Protein AF-W7IJ60-F1 (afdb_monomer)

Secondary structure (DSSP, 8-state):
----TTS---EEEEETTEEEEEE--HHHHHHHHHHHHHHHHHHHHHHHH--SPPPPHHHHHHHTT--

Solvent-accessible surface area (backbone atoms only — not comparable to full-atom values): 4284 Å² total; per-residue (Å²): 136,84,88,43,82,83,70,80,51,72,47,77,42,64,58,98,86,39,79,77,49,70,50,64,21,71,68,59,49,54,53,49,53,53,52,48,54,54,49,52,51,52,52,52,53,49,60,70,69,47,88,68,90,82,78,55,72,67,58,54,28,59,72,72,70,72,112

Organism: NCBI:txid909613

InterPro domains:
  IPR006442 Type II toxin-antitoxin system, antitoxin Phd/YefM [PF02604] (2-56)
  IPR036165 YefM-like superfamily [SSF143120] (2-55)

Foldseek 3Di:
DDDQAPDQDKDFDDDPNHTDDIDGHPVVVVVVVVVVVVVVVVVVVVVVVDPDDDDDPVVVCVVVVND

Mean predicted aligned error: 7.52 Å

pLDDT: mean 88.89, std 14.41, range [41.34, 98.62]

Nearest PDB structures (foldseek):
  3die-assembly1_B  TM=5.851E-01  e=2.640E+00  Staphylococcus aureus
  2fel-assembly1_B  TM=3.798E-01  e=7.408E+00  Agrobacterium tumefaciens

Radius of gyration: 19.51 Å; Cα contacts (8 Å, |Δi|>4): 39; chains: 1; bounding box: 38×27×46 Å

Sequence (67 aa):
MAKVEHAHERTILTRHGRPVAAVVSIEDLRRLEVAEDEADLAAAQEALASAEARTSHRDVLAEFGAA

Structure (mm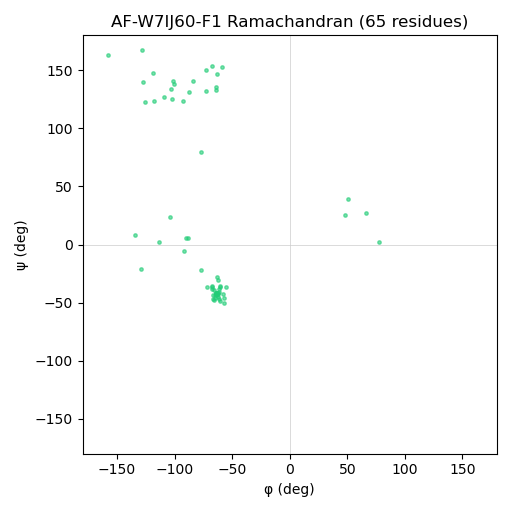CIF, N/CA/C/O backbone):
data_AF-W7IJ60-F1
#
_entry.id   AF-W7IJ60-F1
#
loop_
_atom_site.group_PDB
_atom_site.id
_atom_site.type_symbol
_atom_site.label_atom_id
_atom_site.label_alt_id
_atom_site.label_comp_id
_atom_site.label_asym_id
_atom_site.label_entity_id
_atom_site.label_seq_id
_atom_site.pdbx_PDB_ins_code
_atom_site.Cartn_x
_atom_site.Cartn_y
_atom_site.Cartn_z
_atom_site.occupancy
_atom_site.B_iso_or_equiv
_atom_site.auth_seq_id
_atom_site.auth_comp_id
_atom_site.auth_asym_id
_atom_site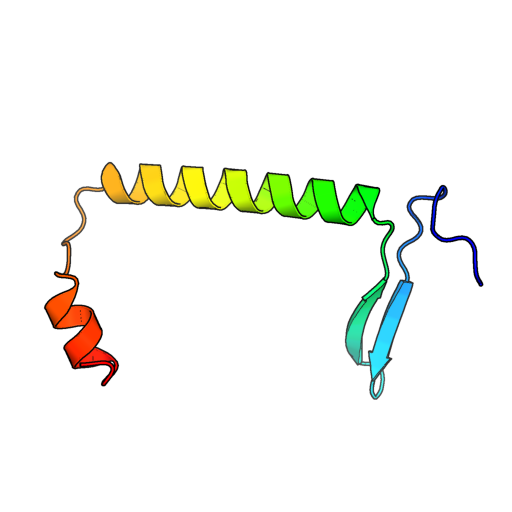.auth_atom_id
_atom_site.pdbx_PDB_model_num
ATOM 1 N N . MET A 1 1 ? -19.527 11.535 18.978 1.00 41.34 1 MET A N 1
ATOM 2 C CA . MET A 1 1 ? -18.429 11.549 17.991 1.00 41.34 1 MET A CA 1
ATOM 3 C C . MET A 1 1 ? -17.137 11.395 18.773 1.00 41.34 1 MET A C 1
ATOM 5 O O . MET A 1 1 ? -16.789 12.299 19.520 1.00 41.34 1 MET A O 1
ATOM 9 N N . ALA A 1 2 ? -16.579 10.181 18.787 1.00 47.78 2 ALA A N 1
ATOM 10 C CA . ALA A 1 2 ? -15.534 9.781 19.728 1.00 47.78 2 ALA A CA 1
ATOM 11 C C . ALA A 1 2 ? -14.137 10.195 19.241 1.00 47.78 2 ALA A C 1
ATOM 13 O O . ALA A 1 2 ? -13.819 10.149 18.058 1.00 47.78 2 ALA A O 1
ATOM 14 N N . LYS A 1 3 ? -13.350 10.640 20.212 1.00 52.66 3 LYS A N 1
ATOM 15 C CA . LYS A 1 3 ? -12.097 11.387 20.153 1.00 52.66 3 LYS A CA 1
ATOM 16 C C . LYS A 1 3 ? -10.910 10.480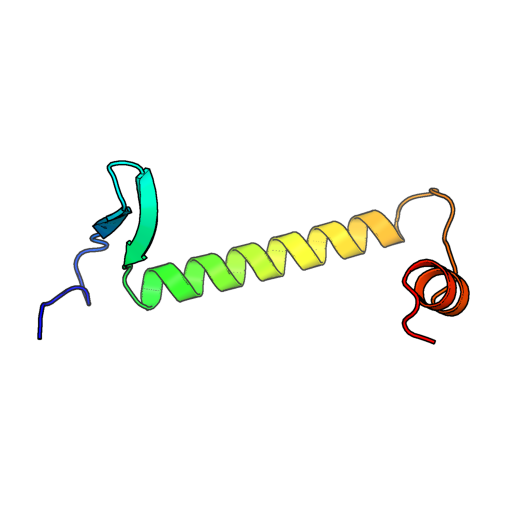 19.780 1.00 52.66 3 LYS A C 1
ATOM 18 O O . LYS A 1 3 ? -10.167 10.085 20.662 1.00 52.66 3 LYS A O 1
ATOM 23 N N . VAL A 1 4 ? -10.729 10.154 18.497 1.00 55.84 4 VAL A N 1
ATOM 24 C CA . VAL A 1 4 ? -9.515 9.453 17.988 1.00 55.84 4 VAL A CA 1
ATOM 25 C C . VAL A 1 4 ? -8.435 10.446 17.516 1.00 55.84 4 VAL A C 1
ATOM 27 O O . VAL A 1 4 ? -7.307 10.076 17.215 1.00 55.84 4 VAL A O 1
ATOM 30 N N . GLU A 1 5 ? -8.747 11.742 17.510 1.00 51.91 5 GLU A N 1
ATOM 31 C CA . GLU A 1 5 ? -7.920 12.776 16.881 1.00 51.91 5 GLU A CA 1
ATOM 32 C C . GLU A 1 5 ? -6.513 12.946 17.489 1.00 51.91 5 GLU A C 1
ATOM 34 O O . GLU A 1 5 ? -5.622 13.378 16.767 1.00 51.91 5 GLU A O 1
ATOM 39 N N . HIS A 1 6 ? -6.268 12.651 18.777 1.00 51.97 6 HIS A N 1
ATOM 40 C CA . HIS A 1 6 ? -5.037 13.116 19.464 1.00 51.97 6 HIS A CA 1
ATOM 41 C C . HIS A 1 6 ? -4.292 12.076 20.326 1.00 51.97 6 HIS A C 1
ATOM 43 O O . HIS A 1 6 ? -3.374 12.453 21.048 1.00 51.97 6 HIS A O 1
ATOM 49 N N . ALA A 1 7 ? -4.659 10.790 20.301 1.00 59.62 7 ALA A N 1
ATOM 50 C CA . ALA A 1 7 ? -4.064 9.790 21.206 1.00 59.62 7 ALA A CA 1
ATOM 51 C C . ALA A 1 7 ? -3.202 8.709 20.519 1.00 59.62 7 ALA A C 1
ATOM 53 O O . ALA A 1 7 ? -2.724 7.807 21.198 1.00 59.62 7 ALA A O 1
ATOM 54 N N . HIS A 1 8 ? -3.013 8.759 19.190 1.00 65.88 8 HIS A N 1
ATOM 55 C CA . HIS A 1 8 ? -2.464 7.636 18.396 1.00 65.88 8 HIS A CA 1
ATOM 56 C C . HIS A 1 8 ? -3.138 6.285 18.714 1.00 65.88 8 HIS A C 1
ATOM 58 O O . HIS A 1 8 ? -2.548 5.217 18.550 1.00 65.88 8 HIS A O 1
ATOM 64 N N . GLU A 1 9 ? -4.380 6.319 19.199 1.00 72.88 9 GLU A N 1
ATOM 65 C CA . GLU A 1 9 ? -5.128 5.117 19.534 1.00 72.88 9 GLU A CA 1
ATOM 66 C C . GLU A 1 9 ? -5.552 4.412 18.246 1.00 72.88 9 GLU A C 1
ATOM 68 O O . GLU A 1 9 ? -6.077 5.028 17.316 1.00 72.88 9 GLU A O 1
ATOM 73 N N . ARG A 1 10 ? -5.316 3.098 18.198 1.00 84.62 10 ARG A N 1
ATOM 74 C CA . ARG A 1 10 ? -5.664 2.237 17.066 1.00 84.62 10 ARG A CA 1
ATOM 75 C C . ARG A 1 10 ? -6.661 1.201 17.544 1.00 84.62 10 ARG A C 1
ATOM 77 O O . ARG A 1 10 ? -6.384 0.456 18.481 1.00 84.62 10 ARG A O 1
ATOM 84 N N . THR A 1 11 ? -7.820 1.152 16.898 1.00 92.06 11 THR A N 1
ATOM 85 C CA . THR A 1 11 ? -8.867 0.177 17.223 1.00 92.06 11 THR A CA 1
ATOM 86 C C . THR A 1 11 ? -8.979 -0.843 16.105 1.00 92.06 11 THR A C 1
ATOM 88 O O . THR A 1 11 ? -9.175 -0.472 14.952 1.00 92.06 11 THR A O 1
ATOM 91 N N . ILE A 1 12 ? -8.900 -2.129 16.444 1.00 94.62 12 ILE A N 1
ATOM 92 C CA . ILE A 1 12 ? -9.080 -3.223 15.489 1.00 94.62 12 ILE A CA 1
ATOM 93 C C . ILE A 1 12 ? -10.545 -3.659 15.480 1.00 94.62 12 ILE A C 1
ATOM 95 O O . ILE A 1 12 ? -11.101 -4.049 16.506 1.00 94.62 12 ILE A O 1
ATOM 99 N N . LEU A 1 13 ? -11.164 -3.627 14.305 1.00 94.94 13 LEU A N 1
ATOM 100 C CA . LEU A 1 13 ? -12.497 -4.164 14.070 1.00 94.94 13 LEU A CA 1
ATOM 101 C C . LEU A 1 13 ? -12.381 -5.645 13.707 1.00 94.94 13 LEU A C 1
ATOM 103 O O . LEU A 1 13 ? -11.591 -6.016 12.836 1.00 94.94 13 LEU A O 1
ATOM 107 N N . THR A 1 14 ? -13.178 -6.496 14.360 1.00 97.25 14 THR A N 1
ATOM 108 C CA . THR A 1 14 ? -13.179 -7.945 14.117 1.00 97.25 14 THR A CA 1
ATOM 109 C C . THR A 1 14 ? -14.534 -8.451 13.622 1.00 97.25 14 THR A C 1
ATOM 111 O O . THR A 1 14 ? -15.586 -7.947 14.008 1.00 97.25 14 THR A O 1
ATOM 114 N N . ARG A 1 15 ? -14.516 -9.487 12.775 1.00 96.25 15 ARG A N 1
ATOM 115 C CA . ARG A 1 15 ? -15.690 -10.241 12.320 1.00 96.25 15 ARG A CA 1
ATOM 116 C C . ARG A 1 15 ? -15.463 -11.725 12.602 1.00 96.25 15 ARG A C 1
ATOM 118 O O . ARG A 1 15 ? -14.476 -12.294 12.146 1.00 96.25 15 ARG A O 1
ATOM 125 N N . HIS A 1 16 ? -16.361 -12.349 13.370 1.00 96.00 16 HIS A N 1
ATOM 126 C CA . HIS A 1 16 ? -16.211 -13.737 13.847 1.00 96.00 16 HIS A CA 1
ATOM 127 C C . HIS A 1 16 ? -14.841 -14.002 14.509 1.00 96.00 16 HIS A C 1
ATOM 129 O O . HIS A 1 16 ? -14.216 -15.033 14.277 1.00 96.00 16 HIS A O 1
ATOM 135 N N . GLY A 1 17 ? -14.345 -13.033 15.288 1.00 95.12 17 GLY A N 1
ATOM 136 C CA . GLY A 1 17 ? -13.050 -13.117 15.970 1.00 95.12 17 GLY A CA 1
ATOM 137 C C . GLY A 1 17 ? -11.823 -12.879 15.082 1.00 95.12 17 GLY A C 1
ATOM 138 O O . GLY A 1 17 ? -10.706 -12.961 15.581 1.00 95.12 17 GLY A O 1
ATOM 139 N N . ARG A 1 18 ? -11.995 -12.567 13.789 1.00 95.75 18 ARG A N 1
ATOM 140 C CA . ARG A 1 18 ? -10.888 -12.254 12.870 1.00 95.75 18 ARG A CA 1
ATOM 141 C C . ARG A 1 18 ? -10.794 -10.749 12.615 1.00 95.75 18 ARG A C 1
ATOM 143 O O . ARG A 1 18 ? -11.837 -10.151 12.352 1.00 95.75 18 ARG A O 1
ATOM 150 N N . PRO A 1 19 ? -9.605 -10.128 12.670 1.00 96.19 19 PRO A N 1
ATOM 151 C CA . PRO A 1 19 ? -9.440 -8.716 12.329 1.00 96.19 19 PRO A CA 1
ATOM 152 C C . PRO A 1 19 ? -9.773 -8.478 10.852 1.00 96.19 19 PRO A C 1
ATOM 154 O O . PRO A 1 19 ? -9.371 -9.259 9.994 1.00 96.19 19 PRO A O 1
ATOM 157 N N . VAL A 1 20 ? -10.533 -7.419 10.568 1.00 97.38 20 VAL A N 1
ATOM 158 C CA . VAL A 1 20 ? -10.971 -7.066 9.203 1.00 97.38 20 VAL A CA 1
ATOM 159 C C . VAL A 1 20 ? -10.702 -5.612 8.832 1.00 97.38 20 VAL A C 1
ATOM 161 O O . VAL A 1 20 ? -10.658 -5.297 7.650 1.00 97.38 20 VAL A O 1
ATOM 164 N N . ALA A 1 21 ? -10.537 -4.728 9.814 1.00 96.06 21 ALA A N 1
ATOM 165 C CA . ALA A 1 21 ? -10.207 -3.326 9.589 1.00 96.06 21 ALA A CA 1
ATOM 166 C C . ALA A 1 21 ? -9.556 -2.725 10.840 1.00 96.06 21 ALA A C 1
ATOM 168 O O . ALA A 1 21 ? -9.691 -3.268 11.939 1.00 96.06 21 ALA A O 1
ATOM 169 N N . ALA A 1 22 ? -8.891 -1.586 10.677 1.00 94.75 22 ALA A N 1
ATOM 170 C CA . ALA A 1 22 ? -8.382 -0.776 11.773 1.00 94.75 22 ALA A CA 1
ATOM 171 C C . ALA A 1 22 ? -8.864 0.668 11.612 1.0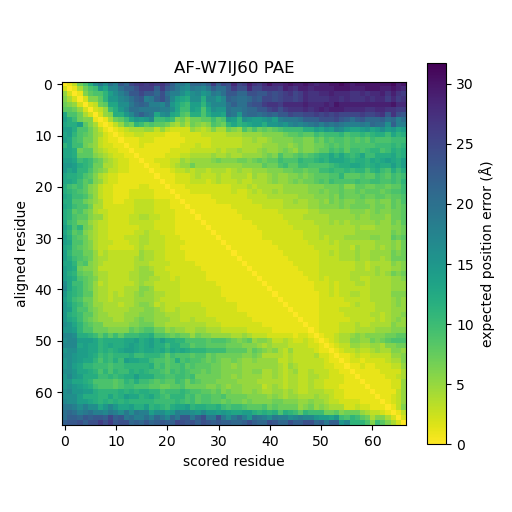0 94.75 22 ALA A C 1
ATOM 173 O O . ALA A 1 22 ? -8.895 1.197 10.504 1.00 94.75 22 ALA A O 1
ATOM 174 N N . VAL A 1 23 ? -9.236 1.301 12.721 1.00 93.00 23 VAL A N 1
ATOM 175 C CA . VAL A 1 23 ? -9.472 2.744 12.787 1.00 93.00 23 VAL A CA 1
ATOM 176 C C . VAL A 1 23 ? -8.250 3.374 13.438 1.00 93.00 23 VAL A C 1
ATOM 178 O O . VAL A 1 23 ? -7.857 2.967 14.534 1.00 93.00 23 VAL A O 1
ATOM 181 N N . VAL A 1 24 ? -7.661 4.348 12.752 1.00 91.44 24 VAL A N 1
ATOM 182 C CA . VAL A 1 24 ? -6.472 5.097 13.176 1.00 91.44 24 VAL A CA 1
ATOM 183 C C . VAL A 1 24 ? -6.746 6.598 13.080 1.00 91.44 24 VAL A C 1
ATOM 185 O O . VAL A 1 24 ? -7.745 7.013 12.488 1.00 91.44 24 VAL A O 1
ATOM 188 N N . SER A 1 25 ? -5.874 7.423 13.660 1.00 91.38 25 SER A N 1
ATOM 189 C CA . SER A 1 25 ? -5.942 8.870 13.446 1.00 91.38 25 SER A CA 1
ATOM 190 C C . SER A 1 25 ? -5.592 9.217 11.995 1.00 91.38 25 SER A C 1
ATOM 192 O O . SER A 1 25 ? -4.823 8.516 11.336 1.00 91.38 25 SER A O 1
ATOM 194 N N . ILE A 1 26 ? -6.114 10.342 11.503 1.00 90.88 26 ILE A N 1
ATOM 195 C CA . ILE A 1 26 ? -5.786 10.824 10.154 1.00 90.88 26 ILE A CA 1
ATOM 196 C C . ILE A 1 26 ? -4.286 11.151 10.026 1.00 90.88 26 ILE A C 1
ATOM 198 O O . ILE A 1 26 ? -3.706 11.006 8.956 1.00 90.88 26 ILE A O 1
ATOM 202 N N . GLU A 1 27 ? -3.628 11.573 11.109 1.00 92.75 27 GLU A N 1
ATOM 203 C CA . GLU A 1 27 ? -2.176 11.783 11.104 1.00 92.75 27 GLU A CA 1
ATOM 204 C C . GLU A 1 27 ? -1.399 10.480 10.883 1.00 92.75 27 GLU A C 1
ATOM 206 O O . GLU A 1 27 ? -0.492 10.459 10.055 1.00 92.75 27 GLU A O 1
ATOM 211 N N . ASP A 1 28 ? -1.765 9.398 11.580 1.00 92.19 28 ASP A N 1
ATOM 212 C CA . ASP A 1 28 ? -1.143 8.085 11.385 1.00 92.19 28 ASP A CA 1
ATOM 213 C C . ASP A 1 28 ? -1.389 7.577 9.961 1.00 92.19 28 ASP A C 1
ATOM 215 O O . ASP A 1 28 ? -0.450 7.095 9.334 1.00 92.19 28 ASP A O 1
ATOM 219 N N . LEU A 1 29 ? -2.611 7.738 9.436 1.00 93.69 29 LEU A N 1
ATOM 220 C CA . LEU A 1 29 ? -2.939 7.360 8.060 1.00 93.69 29 LEU A CA 1
ATOM 221 C C . LEU A 1 29 ? -2.027 8.067 7.050 1.00 93.69 29 LEU A C 1
ATOM 223 O O . LEU A 1 29 ? -1.383 7.398 6.253 1.00 93.69 29 LEU A O 1
ATOM 227 N N . ARG A 1 30 ? -1.882 9.394 7.147 1.00 95.62 30 ARG A N 1
ATOM 228 C CA . ARG A 1 30 ? -1.004 10.153 6.241 1.00 95.62 30 ARG A CA 1
ATOM 229 C C . ARG A 1 30 ? 0.458 9.720 6.320 1.00 95.62 30 ARG A C 1
ATOM 231 O O . ARG A 1 30 ? 1.156 9.741 5.316 1.00 95.62 30 ARG A O 1
ATOM 238 N N . ARG A 1 31 ? 0.947 9.355 7.510 1.00 95.62 31 ARG A N 1
ATOM 239 C CA . ARG A 1 31 ? 2.318 8.840 7.658 1.00 95.62 31 ARG A CA 1
ATOM 240 C C . ARG A 1 31 ? 2.499 7.483 6.987 1.00 95.62 31 ARG A C 1
ATOM 242 O O . ARG A 1 31 ? 3.572 7.233 6.454 1.00 95.62 31 ARG A O 1
ATOM 249 N N . LEU A 1 32 ? 1.480 6.626 7.042 1.00 95.88 32 LEU A N 1
ATOM 250 C CA . LEU A 1 32 ? 1.495 5.338 6.351 1.00 95.88 32 LEU A CA 1
ATOM 251 C C . LEU A 1 32 ? 1.497 5.538 4.834 1.00 95.88 32 LEU A C 1
ATOM 253 O O . LEU A 1 32 ? 2.354 4.965 4.180 1.00 95.88 32 LEU A O 1
ATOM 257 N N . GLU A 1 33 ? 0.632 6.409 4.307 1.00 98.00 33 GLU A N 1
ATOM 258 C CA . GLU A 1 33 ? 0.570 6.720 2.869 1.00 98.00 33 GLU A CA 1
ATOM 259 C C . GLU A 1 33 ? 1.919 7.235 2.339 1.00 98.00 33 GLU A C 1
ATOM 261 O O . GLU A 1 33 ? 2.419 6.733 1.340 1.00 98.00 33 GLU A O 1
ATOM 266 N N . VAL A 1 34 ? 2.572 8.163 3.051 1.00 98.38 34 VAL A N 1
ATOM 267 C CA . VAL A 1 34 ? 3.908 8.656 2.657 1.00 98.38 34 VAL A CA 1
ATOM 268 C C . VAL A 1 34 ? 4.955 7.538 2.666 1.00 98.38 34 VAL A C 1
ATOM 270 O O . VAL A 1 34 ? 5.783 7.467 1.764 1.00 98.38 34 VAL A O 1
ATOM 273 N N . ALA A 1 35 ? 4.933 6.661 3.674 1.00 98.25 35 ALA A N 1
ATOM 274 C CA . ALA A 1 35 ? 5.874 5.547 3.748 1.00 98.25 35 ALA A CA 1
ATOM 275 C C . ALA A 1 35 ? 5.639 4.510 2.634 1.00 98.25 35 ALA A C 1
ATOM 277 O O . ALA A 1 35 ? 6.603 3.932 2.132 1.00 98.25 35 ALA A O 1
ATOM 278 N N . GLU A 1 36 ? 4.381 4.278 2.247 1.00 98.44 36 GLU A N 1
ATOM 279 C CA . GLU A 1 36 ? 4.019 3.432 1.105 1.00 98.44 36 GLU A CA 1
ATOM 280 C C . GLU A 1 36 ? 4.498 4.056 -0.215 1.00 98.44 36 GLU A C 1
ATOM 282 O O . GLU A 1 36 ? 5.193 3.383 -0.972 1.00 98.44 36 GLU A O 1
ATOM 287 N N . ASP A 1 37 ? 4.252 5.351 -0.440 1.00 98.56 37 ASP A N 1
ATOM 288 C CA . ASP A 1 37 ? 4.722 6.074 -1.632 1.00 98.56 37 ASP A CA 1
ATOM 289 C C . ASP A 1 37 ? 6.257 6.028 -1.774 1.00 98.56 37 ASP A C 1
ATOM 291 O O . ASP A 1 37 ? 6.796 5.822 -2.866 1.00 98.56 37 ASP A O 1
ATOM 295 N N . GLU A 1 38 ? 6.987 6.213 -0.668 1.00 98.62 38 GLU A N 1
ATOM 296 C CA . GLU A 1 38 ? 8.451 6.124 -0.644 1.00 98.62 38 GLU A CA 1
ATOM 297 C C . GLU A 1 38 ? 8.945 4.708 -0.977 1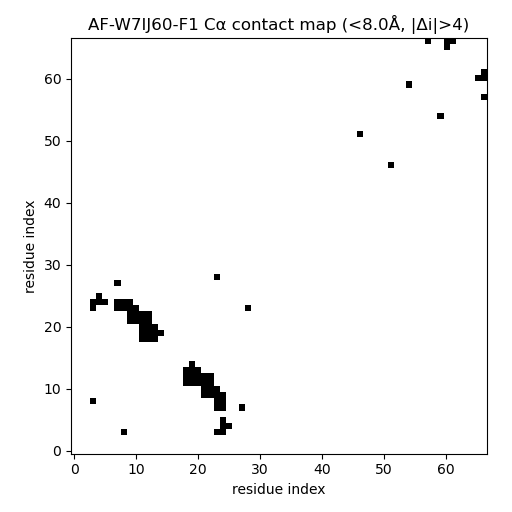.00 98.62 38 GLU A C 1
ATOM 299 O O . GLU A 1 38 ? 9.912 4.551 -1.732 1.00 98.62 38 GLU A O 1
ATOM 304 N N . ALA A 1 39 ? 8.284 3.679 -0.440 1.00 98.44 39 ALA A N 1
ATOM 305 C CA . ALA A 1 39 ? 8.620 2.284 -0.707 1.00 98.44 39 ALA A CA 1
ATOM 306 C C . ALA A 1 39 ? 8.341 1.898 -2.168 1.00 98.44 39 ALA A C 1
ATOM 308 O O . ALA A 1 39 ? 9.195 1.279 -2.809 1.00 98.44 39 ALA A O 1
ATOM 309 N N . ASP A 1 40 ? 7.199 2.315 -2.717 1.00 98.44 40 ASP A N 1
ATOM 310 C CA . ASP A 1 40 ? 6.832 2.087 -4.116 1.00 98.44 40 ASP A CA 1
ATOM 311 C C . ASP A 1 40 ? 7.812 2.780 -5.072 1.00 98.44 40 ASP A C 1
ATOM 313 O O . ASP A 1 40 ? 8.254 2.186 -6.062 1.00 98.44 40 ASP A O 1
ATOM 317 N N . LEU A 1 41 ? 8.225 4.014 -4.760 1.00 98.56 41 LEU A N 1
ATOM 318 C CA . LEU A 1 41 ? 9.228 4.729 -5.548 1.00 98.56 41 LEU A CA 1
ATOM 319 C C . LEU A 1 41 ? 10.581 4.006 -5.525 1.00 98.56 41 LEU A C 1
ATOM 321 O O . LEU A 1 41 ? 11.220 3.871 -6.573 1.00 98.56 41 LEU A O 1
ATOM 325 N N . ALA A 1 42 ? 11.016 3.529 -4.357 1.00 98.31 42 ALA A N 1
ATOM 326 C CA . ALA A 1 42 ? 12.255 2.768 -4.227 1.00 98.31 42 ALA A CA 1
ATOM 327 C C . ALA A 1 42 ? 12.199 1.457 -5.029 1.00 98.31 42 ALA A C 1
ATOM 329 O O . ALA A 1 42 ? 13.126 1.166 -5.789 1.00 98.31 42 ALA A O 1
ATOM 330 N N . ALA A 1 43 ? 11.092 0.714 -4.940 1.00 97.75 43 ALA A N 1
ATOM 331 C CA . ALA A 1 43 ? 10.885 -0.518 -5.698 1.00 97.75 43 ALA A CA 1
ATOM 332 C C . ALA A 1 43 ? 10.899 -0.269 -7.216 1.00 97.75 43 ALA A C 1
ATOM 334 O O . ALA A 1 43 ? 11.521 -1.018 -7.973 1.00 97.75 43 ALA A O 1
ATOM 335 N N . ALA A 1 44 ? 10.276 0.8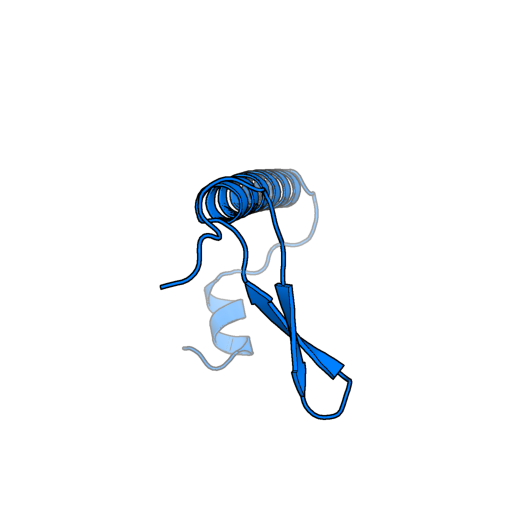19 -7.680 1.00 96.38 44 ALA A N 1
ATOM 336 C CA . ALA A 1 44 ? 10.301 1.199 -9.089 1.00 96.38 44 ALA A CA 1
ATOM 337 C C . ALA A 1 44 ? 11.724 1.536 -9.570 1.00 96.38 44 ALA A C 1
ATOM 339 O O . ALA A 1 44 ? 12.129 1.121 -10.659 1.00 96.38 44 ALA A O 1
ATOM 340 N N . GLN A 1 45 ? 12.503 2.262 -8.764 1.00 97.88 45 GLN A N 1
ATOM 341 C CA . GLN A 1 45 ? 13.901 2.578 -9.075 1.00 97.88 45 GLN A CA 1
ATOM 342 C C . GLN A 1 45 ? 14.772 1.318 -9.137 1.00 97.88 45 GLN A C 1
ATOM 344 O O . GLN A 1 45 ? 15.582 1.182 -10.056 1.00 97.88 45 GLN A O 1
ATOM 349 N N . GLU A 1 46 ? 14.582 0.384 -8.205 1.00 97.50 46 GLU A N 1
ATOM 350 C CA . GLU A 1 46 ? 15.274 -0.906 -8.201 1.00 97.50 46 GLU A CA 1
ATOM 351 C C . GLU A 1 46 ? 14.942 -1.725 -9.456 1.00 97.50 46 GLU A C 1
ATOM 353 O O . GLU A 1 46 ? 15.849 -2.194 -10.144 1.00 97.50 46 GLU A O 1
ATOM 358 N N . ALA A 1 47 ? 13.663 -1.817 -9.828 1.00 95.12 47 ALA A N 1
ATOM 359 C CA . ALA A 1 47 ? 13.233 -2.513 -11.041 1.00 95.12 47 ALA A CA 1
ATOM 360 C C . ALA A 1 47 ? 13.829 -1.893 -12.319 1.00 95.12 47 ALA A C 1
ATOM 362 O O . ALA A 1 47 ? 14.194 -2.607 -13.258 1.00 95.12 47 ALA A O 1
ATOM 363 N N . LEU A 1 48 ? 13.975 -0.564 -12.365 1.00 94.00 48 LEU A N 1
ATOM 364 C CA . LEU A 1 48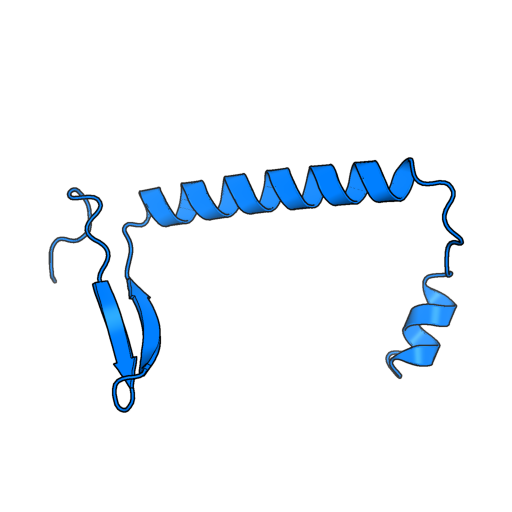 ? 14.641 0.120 -13.477 1.00 94.00 48 LEU A CA 1
ATOM 365 C C . LEU A 1 48 ? 16.141 -0.198 -13.537 1.00 94.00 48 LEU A C 1
ATOM 367 O O . LEU A 1 48 ? 16.677 -0.366 -14.636 1.00 94.00 48 LEU A O 1
ATOM 371 N N . ALA A 1 49 ? 16.801 -0.292 -12.380 1.00 96.19 49 ALA A N 1
ATOM 372 C CA . ALA A 1 49 ? 18.221 -0.616 -12.266 1.00 96.19 49 ALA A CA 1
ATOM 373 C C . ALA A 1 49 ? 18.531 -2.112 -12.473 1.00 96.19 49 ALA A C 1
ATOM 375 O O . ALA A 1 49 ? 19.666 -2.454 -12.816 1.00 96.19 49 ALA A O 1
ATOM 376 N N . SER A 1 50 ? 17.547 -2.996 -12.289 1.00 94.50 50 SER A N 1
ATOM 377 C CA . SER A 1 50 ? 17.691 -4.440 -12.484 1.00 94.50 50 SER A CA 1
ATOM 378 C C . SER A 1 50 ? 18.024 -4.803 -13.940 1.00 94.50 50 SER A C 1
ATOM 380 O O . SER A 1 50 ? 17.585 -4.162 -14.902 1.00 94.50 50 SER A O 1
ATOM 382 N N . ALA A 1 51 ? 18.812 -5.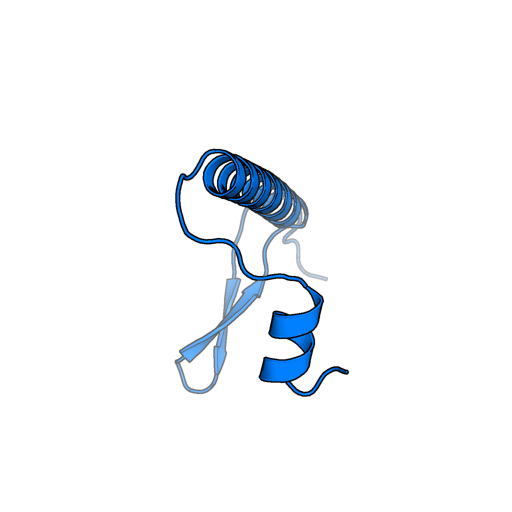870 -14.097 1.00 93.38 51 ALA A N 1
ATOM 383 C CA . ALA A 1 51 ? 19.137 -6.484 -15.385 1.00 93.38 51 ALA A CA 1
ATOM 384 C C . ALA A 1 51 ? 18.116 -7.560 -15.810 1.00 93.38 51 ALA A C 1
ATOM 386 O O . ALA A 1 51 ? 18.334 -8.258 -16.802 1.00 93.38 51 ALA A O 1
ATOM 387 N N . GLU A 1 52 ? 17.027 -7.721 -15.054 1.00 93.75 52 GLU A N 1
ATOM 388 C CA . GLU A 1 52 ? 15.953 -8.662 -15.359 1.00 93.75 52 GLU A CA 1
ATOM 389 C C . GLU A 1 52 ? 15.295 -8.401 -16.721 1.00 93.75 52 GLU A C 1
ATOM 391 O O . GLU A 1 52 ? 15.275 -7.285 -17.254 1.00 93.75 52 GLU A O 1
ATOM 396 N N . ALA A 1 53 ? 14.753 -9.473 -17.304 1.00 91.19 53 ALA A N 1
ATOM 397 C CA . ALA A 1 53 ? 14.044 -9.400 -18.571 1.00 91.19 53 ALA A CA 1
ATOM 398 C C . ALA A 1 53 ? 12.781 -8.540 -18.425 1.00 91.19 53 ALA A C 1
ATOM 400 O O . ALA A 1 53 ? 11.993 -8.717 -17.499 1.00 91.19 53 ALA A O 1
ATOM 401 N N . ARG A 1 54 ? 12.580 -7.616 -19.368 1.00 91.56 54 ARG A N 1
ATOM 402 C CA . ARG A 1 54 ? 11.439 -6.696 -19.377 1.00 91.56 54 ARG A CA 1
ATOM 403 C C . ARG A 1 54 ? 10.373 -7.189 -20.350 1.00 91.56 54 ARG A C 1
ATOM 405 O O . ARG A 1 54 ? 10.700 -7.572 -21.473 1.00 91.56 54 ARG A O 1
ATOM 412 N N . THR A 1 55 ? 9.111 -7.102 -19.947 1.00 92.38 55 THR A N 1
ATOM 413 C CA . THR A 1 55 ? 7.950 -7.382 -20.805 1.00 92.38 55 THR A CA 1
ATOM 414 C C . THR A 1 55 ? 7.338 -6.069 -21.283 1.00 92.38 55 THR A C 1
ATOM 416 O O . THR A 1 55 ? 7.279 -5.091 -20.537 1.00 92.38 55 THR A O 1
ATOM 419 N N . SER A 1 56 ? 6.896 -6.017 -22.542 1.00 94.19 56 SER A N 1
ATOM 420 C CA . SER A 1 56 ? 6.258 -4.814 -23.076 1.00 94.19 56 SER A CA 1
ATOM 421 C C . SER A 1 56 ? 4.854 -4.629 -22.493 1.00 94.19 56 SER A C 1
A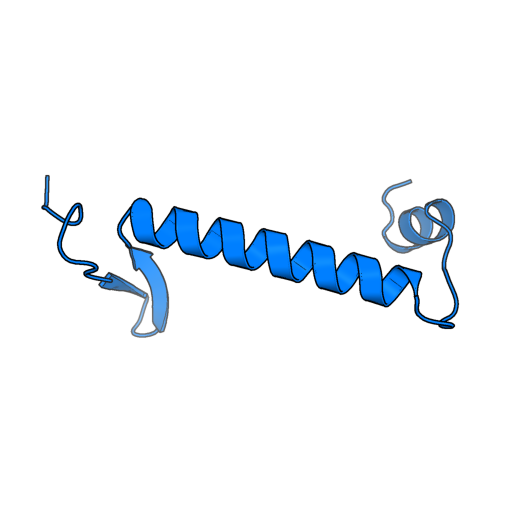TOM 423 O O . SER A 1 56 ? 4.151 -5.599 -22.214 1.00 94.19 56 SER A O 1
ATOM 425 N N . HIS A 1 57 ? 4.402 -3.379 -22.371 1.00 91.25 57 HIS A N 1
ATOM 426 C CA . HIS A 1 57 ? 3.052 -3.080 -21.883 1.00 91.25 57 HIS A CA 1
ATOM 427 C C . HIS A 1 57 ? 1.956 -3.790 -22.699 1.00 91.25 57 HIS A C 1
ATOM 429 O O . HIS A 1 57 ? 0.979 -4.274 -22.135 1.00 91.25 57 HIS A O 1
ATOM 435 N N . ARG A 1 58 ? 2.145 -3.915 -24.021 1.00 94.69 58 ARG A N 1
ATOM 436 C CA . ARG A 1 58 ? 1.202 -4.605 -24.911 1.00 94.69 58 ARG A CA 1
ATOM 437 C C . ARG A 1 58 ? 1.080 -6.091 -24.579 1.00 94.69 58 ARG A C 1
ATOM 439 O O . ARG A 1 58 ? -0.025 -6.622 -24.603 1.00 94.69 58 ARG A O 1
ATOM 446 N N . ASP A 1 59 ? 2.199 -6.746 -24.284 1.00 95.25 59 ASP A N 1
ATOM 447 C CA . ASP A 1 59 ? 2.202 -8.178 -23.983 1.00 95.25 59 ASP A CA 1
ATOM 448 C C . ASP A 1 59 ? 1.566 -8.442 -22.609 1.00 95.25 59 ASP A C 1
ATOM 450 O O . ASP A 1 59 ? 0.785 -9.380 -22.480 1.00 95.25 59 ASP A O 1
ATOM 454 N N . VAL A 1 60 ? 1.782 -7.549 -21.629 1.00 94.31 60 VAL A N 1
ATOM 455 C CA . VAL A 1 60 ? 1.074 -7.586 -20.334 1.00 94.31 60 VAL A CA 1
ATOM 456 C C . VAL A 1 60 ? -0.441 -7.447 -20.531 1.00 94.31 60 VAL A C 1
ATOM 458 O O . VAL A 1 60 ? -1.209 -8.247 -20.006 1.00 94.31 60 VAL A O 1
ATOM 461 N N . LEU A 1 61 ? -0.904 -6.470 -21.319 1.00 94.69 61 LEU A N 1
ATOM 462 C CA . LEU A 1 61 ? -2.342 -6.296 -21.574 1.00 94.69 61 LEU A CA 1
ATOM 463 C C . LEU A 1 61 ? -2.971 -7.515 -22.262 1.00 94.69 61 LEU A C 1
ATOM 465 O O . LEU A 1 61 ? -4.099 -7.889 -21.936 1.00 94.69 61 LEU A O 1
ATOM 469 N N . ALA A 1 62 ? -2.241 -8.143 -23.189 1.00 94.25 62 ALA A N 1
ATOM 470 C CA . ALA A 1 62 ? -2.685 -9.356 -23.865 1.00 94.25 62 ALA A CA 1
ATOM 471 C C . ALA A 1 62 ? -2.809 -10.549 -22.899 1.00 94.25 62 ALA A C 1
ATOM 473 O O . ALA A 1 62 ? -3.764 -11.315 -23.008 1.00 94.25 62 ALA A O 1
ATOM 474 N N . GLU A 1 63 ? -1.887 -10.687 -21.941 1.00 94.94 63 GLU A N 1
ATOM 475 C CA . GLU A 1 63 ? -1.908 -11.750 -20.927 1.00 94.94 63 GLU A CA 1
ATOM 476 C C . GLU A 1 63 ? -3.115 -11.634 -19.984 1.00 94.94 63 GLU A C 1
ATOM 478 O O . GLU A 1 63 ? -3.794 -12.626 -19.718 1.00 94.94 63 GLU A O 1
ATOM 483 N N . PHE A 1 64 ? -3.426 -10.419 -19.521 1.00 93.75 64 PHE A N 1
ATOM 484 C CA . PHE A 1 64 ? -4.509 -10.180 -18.560 1.00 93.75 64 PHE A CA 1
ATOM 485 C C . PHE A 1 64 ? -5.880 -9.906 -19.205 1.00 93.75 64 PHE A C 1
ATOM 487 O O . PHE A 1 64 ? -6.844 -9.616 -18.497 1.00 93.75 64 PHE A O 1
ATOM 494 N N . GLY A 1 65 ? -5.995 -10.013 -20.535 1.00 86.44 65 GLY A N 1
ATOM 495 C CA . GLY A 1 65 ? -7.262 -9.842 -21.257 1.00 86.44 65 GLY A CA 1
ATOM 496 C C . GLY A 1 65 ? -7.823 -8.417 -21.205 1.00 86.44 65 GLY A C 1
ATOM 497 O O . GLY A 1 65 ? -9.036 -8.235 -21.283 1.00 86.44 65 GLY A O 1
ATOM 498 N N . ALA A 1 66 ? -6.949 -7.419 -21.056 1.00 79.56 66 ALA A N 1
ATOM 499 C CA . ALA A 1 66 ? -7.294 -6.001 -20.925 1.00 79.56 66 ALA A CA 1
ATOM 500 C C . ALA A 1 66 ? -7.028 -5.195 -22.218 1.00 79.56 66 ALA A C 1
ATOM 502 O O . ALA A 1 66 ? -6.793 -3.988 -22.151 1.00 79.56 66 ALA A O 1
ATOM 503 N N . ALA A 1 67 ? -7.009 -5.874 -23.371 1.00 63.66 67 ALA A N 1
ATOM 504 C CA . ALA A 1 67 ? -6.673 -5.320 -24.687 1.00 63.66 67 ALA A CA 1
ATOM 505 C C . ALA A 1 67 ? -7.879 -4.739 -25.441 1.00 63.66 67 ALA A C 1
ATOM 507 O O . ALA A 1 67 ? -8.980 -5.332 -25.358 1.00 63.66 67 ALA A O 1
#